Protein AF-A0A4Y2XAJ6-F1 (afdb_monomer)

pLDDT: mean 89.23, std 8.43, range [53.03, 97.12]

Radius of gyration: 12.79 Å; Cα contacts (8 Å, |Δi|>4): 53; chains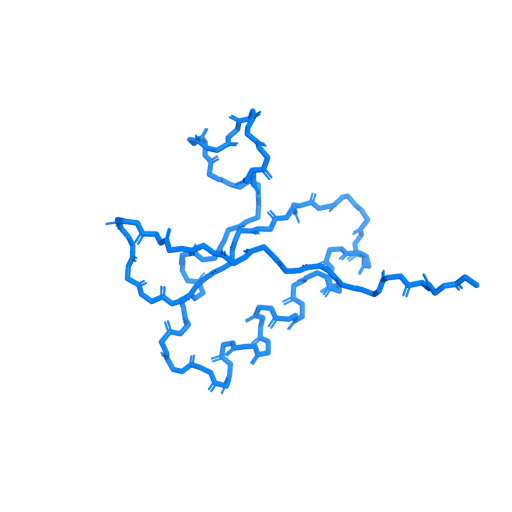: 1; bounding box: 30×26×32 Å

Organism: Araneus ventricosus (NCBI:txid182803)

Structure (mmCIF, N/CA/C/O backbone):
data_AF-A0A4Y2XAJ6-F1
#
_entry.id   AF-A0A4Y2XAJ6-F1
#
loop_
_atom_site.group_PDB
_atom_site.id
_atom_site.type_symbol
_atom_site.label_atom_id
_atom_site.label_alt_id
_atom_site.label_comp_id
_atom_site.label_asym_id
_atom_site.label_entity_id
_atom_site.label_seq_id
_atom_site.pdbx_PDB_ins_code
_atom_site.Cartn_x
_atom_site.Cartn_y
_atom_site.Cartn_z
_atom_site.occupancy
_atom_site.B_iso_or_equiv
_atom_site.auth_seq_id
_atom_site.auth_comp_id
_atom_site.auth_asym_id
_atom_site.auth_atom_id
_atom_site.pdbx_PDB_model_num
ATOM 1 N N . ASP A 1 1 ? 15.784 -17.799 -17.642 1.00 53.03 1 ASP A N 1
ATOM 2 C CA . ASP A 1 1 ? 15.768 -17.012 -16.394 1.00 53.03 1 ASP A CA 1
ATOM 3 C C . ASP A 1 1 ? 14.466 -16.241 -16.310 1.00 53.03 1 ASP A C 1
ATOM 5 O O . ASP A 1 1 ? 14.104 -15.596 -17.285 1.00 53.03 1 ASP A O 1
ATOM 9 N N . GLY A 1 2 ? 13.698 -16.421 -15.233 1.00 72.00 2 GLY A N 1
ATOM 10 C CA . GLY A 1 2 ? 12.385 -15.790 -15.072 1.00 72.00 2 GLY A CA 1
ATOM 11 C C . GLY A 1 2 ? 12.521 -14.382 -14.501 1.00 72.00 2 GLY A C 1
ATOM 12 O O . GLY A 1 2 ? 13.167 -14.201 -13.471 1.00 72.00 2 GLY A O 1
ATOM 13 N N . GLU A 1 3 ? 11.931 -13.398 -15.171 1.00 86.44 3 GLU A N 1
ATOM 14 C CA . GLU A 1 3 ? 11.801 -12.039 -14.647 1.00 86.44 3 GLU A CA 1
ATOM 15 C C . GLU A 1 3 ? 10.777 -12.033 -13.499 1.00 86.44 3 GLU A C 1
ATOM 17 O O . GLU A 1 3 ? 9.733 -12.679 -13.584 1.00 86.44 3 GLU A O 1
ATOM 22 N N . ILE A 1 4 ? 11.097 -11.354 -12.394 1.00 86.44 4 ILE A N 1
ATOM 23 C CA . ILE A 1 4 ? 10.172 -11.192 -11.267 1.00 86.44 4 ILE A CA 1
ATOM 24 C C . ILE A 1 4 ? 9.390 -9.899 -11.479 1.00 86.44 4 ILE A C 1
ATOM 26 O O . ILE A 1 4 ? 9.941 -8.808 -11.331 1.00 86.44 4 ILE A O 1
ATOM 30 N N . ASP A 1 5 ? 8.094 -10.026 -11.750 1.00 86.00 5 ASP A N 1
ATOM 31 C CA . ASP A 1 5 ? 7.198 -8.878 -11.924 1.00 86.00 5 ASP A CA 1
ATOM 32 C C . ASP A 1 5 ? 6.814 -8.207 -10.594 1.00 86.00 5 ASP A C 1
ATOM 34 O O . ASP A 1 5 ? 6.574 -6.997 -10.536 1.00 86.00 5 ASP A O 1
ATOM 38 N N . MET A 1 6 ? 6.730 -8.988 -9.509 1.00 88.12 6 MET A N 1
ATOM 39 C CA . MET A 1 6 ? 6.265 -8.528 -8.198 1.00 88.12 6 MET A CA 1
ATOM 40 C C . MET A 1 6 ? 6.793 -9.406 -7.059 1.00 88.12 6 MET A C 1
ATOM 42 O O . MET A 1 6 ? 6.899 -10.622 -7.192 1.00 88.12 6 MET A O 1
ATOM 46 N N . TYR A 1 7 ? 7.045 -8.786 -5.906 1.00 90.06 7 TYR A N 1
ATOM 47 C CA . TYR A 1 7 ? 7.236 -9.464 -4.625 1.00 90.06 7 TYR A CA 1
ATOM 48 C C . TYR A 1 7 ? 6.236 -8.911 -3.604 1.00 90.06 7 TYR A C 1
ATOM 50 O O . TYR A 1 7 ? 5.959 -7.711 -3.591 1.00 90.06 7 TYR A O 1
ATOM 58 N N . LEU A 1 8 ? 5.705 -9.787 -2.751 1.00 91.75 8 LEU A N 1
ATOM 59 C CA . LEU A 1 8 ? 4.816 -9.427 -1.648 1.00 91.75 8 LEU A CA 1
ATOM 60 C C . LEU A 1 8 ? 5.416 -9.949 -0.346 1.00 91.75 8 LEU A C 1
ATOM 62 O O . LEU A 1 8 ? 5.718 -11.136 -0.236 1.00 91.75 8 LEU A O 1
ATOM 66 N N . ASP A 1 9 ? 5.572 -9.058 0.627 1.00 91.94 9 ASP A N 1
ATOM 67 C CA . ASP A 1 9 ? 6.030 -9.389 1.974 1.00 91.94 9 ASP A CA 1
ATOM 68 C C . ASP A 1 9 ? 4.843 -9.288 2.942 1.00 91.94 9 ASP A C 1
ATOM 70 O O . ASP A 1 9 ? 4.334 -8.196 3.205 1.00 91.94 9 ASP A O 1
ATOM 74 N N . LEU A 1 10 ? 4.336 -10.436 3.404 1.00 92.81 10 LEU A N 1
ATOM 75 C CA . LEU A 1 10 ? 3.087 -10.525 4.164 1.00 92.81 10 LEU A CA 1
ATOM 76 C C . LEU A 1 10 ? 3.356 -10.625 5.665 1.00 92.81 10 LEU A C 1
ATOM 78 O O . LEU A 1 10 ? 4.008 -11.553 6.144 1.00 92.81 10 LEU A O 1
ATOM 82 N N . HIS A 1 11 ? 2.780 -9.698 6.430 1.00 91.25 11 HIS A N 1
ATOM 83 C CA . HIS A 1 11 ? 2.953 -9.631 7.876 1.00 91.25 11 HIS A CA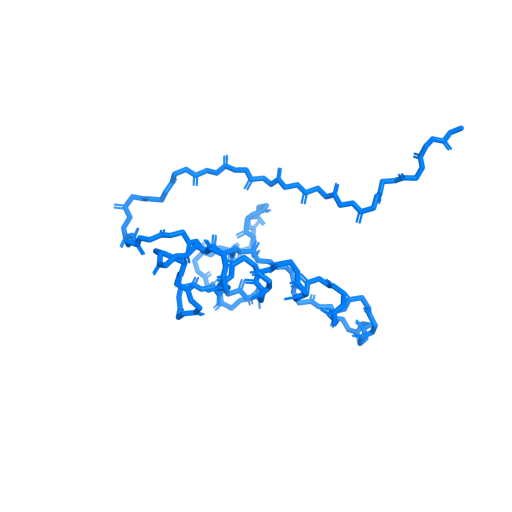 1
ATOM 84 C C . HIS A 1 11 ? 1.694 -9.142 8.592 1.00 91.25 11 HIS A C 1
ATOM 86 O O . HIS A 1 11 ? 0.981 -8.276 8.095 1.00 91.25 11 HIS A O 1
ATOM 92 N N . ALA A 1 12 ? 1.469 -9.650 9.806 1.00 93.44 12 ALA A N 1
ATOM 93 C CA . ALA A 1 12 ? 0.476 -9.091 10.715 1.00 93.44 12 ALA A CA 1
ATOM 94 C C . ALA A 1 12 ? 0.982 -7.775 11.325 1.00 93.44 12 ALA A C 1
ATOM 96 O O . ALA A 1 12 ? 2.166 -7.642 11.656 1.00 93.44 12 ALA A O 1
ATOM 97 N N . HIS A 1 13 ? 0.072 -6.819 11.510 1.00 91.88 13 HIS A N 1
ATOM 98 C CA . HIS A 1 13 ? 0.344 -5.567 12.205 1.00 91.88 13 HIS A CA 1
ATOM 99 C C . HIS A 1 13 ? -0.376 -5.548 13.555 1.00 91.88 13 HIS A C 1
ATOM 101 O O . HIS A 1 13 ? -1.538 -5.926 13.651 1.00 91.88 13 HIS A O 1
ATOM 107 N N . THR A 1 14 ? 0.307 -5.109 14.611 1.00 90.38 14 THR A N 1
ATOM 108 C CA . THR A 1 14 ? -0.220 -5.181 15.985 1.00 90.38 14 THR A CA 1
ATOM 109 C C . THR A 1 14 ? -1.058 -3.970 16.393 1.00 90.38 14 THR A C 1
ATOM 111 O O . THR A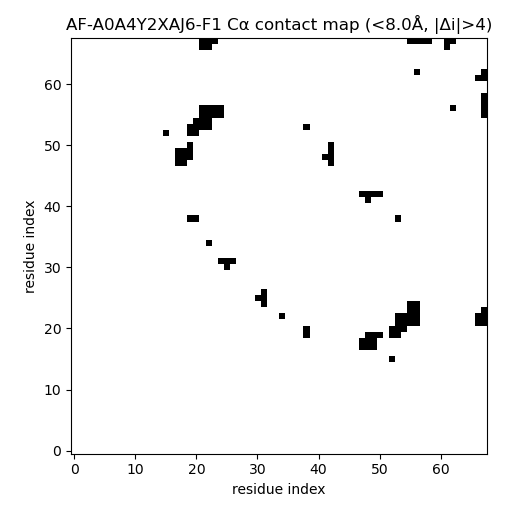 1 14 ? -1.815 -4.062 17.351 1.00 90.38 14 THR A O 1
ATOM 114 N N . GLY A 1 15 ? -0.920 -2.836 15.697 1.00 89.00 15 GLY A N 1
ATOM 115 C CA . GLY A 1 15 ? -1.513 -1.555 16.113 1.00 89.00 15 GLY A CA 1
ATOM 116 C C . GLY A 1 15 ? -2.447 -0.879 15.108 1.00 89.00 15 GLY A C 1
ATOM 117 O O . GLY A 1 15 ? -2.862 0.244 15.357 1.00 89.00 15 GLY A O 1
ATOM 118 N N . MET A 1 16 ? -2.747 -1.506 13.967 1.00 91.38 16 MET A N 1
ATOM 119 C CA . MET A 1 16 ? -3.612 -0.924 12.930 1.00 91.38 16 MET A CA 1
ATOM 120 C C . MET A 1 16 ? -4.583 -1.982 12.425 1.00 91.38 16 MET A C 1
ATOM 122 O O . MET A 1 16 ? -4.185 -3.127 12.223 1.00 91.38 16 MET A O 1
ATOM 126 N N . LEU A 1 17 ? -5.844 -1.58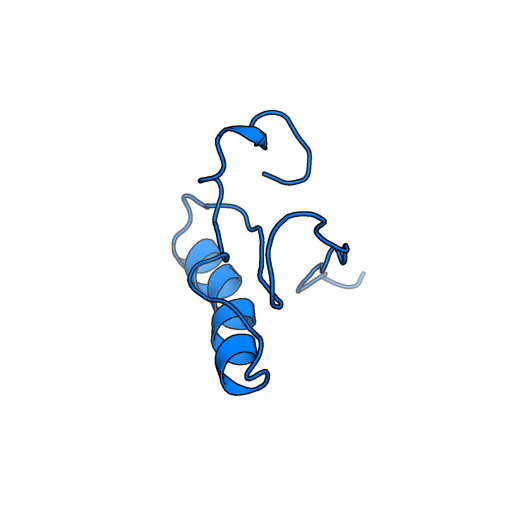6 12.250 1.00 93.50 17 LEU A N 1
ATOM 127 C CA . LEU A 1 17 ? -6.911 -2.452 11.759 1.00 93.50 17 LEU A CA 1
ATOM 128 C C . LEU A 1 17 ? -6.967 -2.432 10.223 1.00 93.50 17 LEU A C 1
ATOM 130 O O . LEU A 1 17 ? -6.655 -1.416 9.596 1.00 93.50 17 LEU A O 1
ATOM 134 N N . GLY A 1 18 ? -7.416 -3.544 9.643 1.00 94.44 18 GLY A N 1
ATOM 135 C CA . GLY A 1 18 ? -7.569 -3.718 8.200 1.00 94.44 18 GLY A CA 1
ATOM 136 C C . GLY A 1 18 ? -6.285 -4.162 7.499 1.00 94.44 18 GLY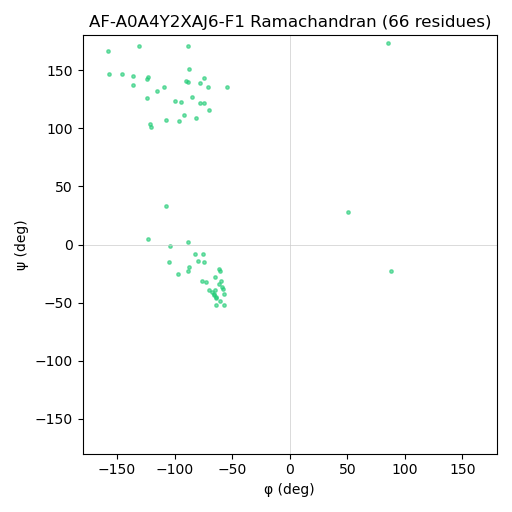 A C 1
ATOM 137 O O . GLY A 1 18 ? -5.212 -4.237 8.104 1.00 94.44 18 GLY A O 1
ATOM 138 N N . ALA A 1 19 ? -6.405 -4.463 6.209 1.00 95.62 19 ALA A N 1
ATOM 139 C CA . ALA A 1 19 ? -5.277 -4.776 5.338 1.00 95.62 19 ALA A CA 1
ATOM 140 C C . ALA A 1 19 ? -4.712 -3.488 4.726 1.00 95.62 19 ALA A C 1
ATOM 142 O O . ALA A 1 19 ? -5.461 -2.597 4.347 1.00 95.62 19 ALA A O 1
ATOM 143 N N . PHE A 1 20 ? -3.395 -3.358 4.616 1.00 95.06 20 PHE A N 1
ATOM 144 C CA . PHE A 1 20 ? -2.766 -2.181 4.014 1.00 95.06 20 PHE A CA 1
ATOM 145 C C . PHE A 1 20 ? -1.358 -2.514 3.533 1.00 95.06 20 PHE A C 1
ATOM 147 O O . PHE A 1 20 ? -0.806 -3.565 3.865 1.00 95.06 20 PHE A O 1
ATOM 154 N N . VAL A 1 21 ? -0.780 -1.621 2.729 1.00 94.25 21 VAL A N 1
ATOM 155 C CA . VAL A 1 21 ? 0.545 -1.823 2.135 1.00 94.25 21 VAL A CA 1
ATOM 156 C C . VAL A 1 21 ? 1.538 -0.787 2.647 1.00 94.25 21 VAL A C 1
ATOM 158 O O . VAL A 1 21 ? 1.278 0.415 2.613 1.00 94.25 21 VAL A O 1
ATOM 161 N N . TYR A 1 22 ? 2.708 -1.271 3.061 1.00 92.25 22 TYR A N 1
ATOM 162 C CA . TYR A 1 22 ? 3.925 -0.471 3.110 1.00 92.25 22 TYR A CA 1
ATOM 163 C C . TYR A 1 22 ? 4.701 -0.687 1.819 1.00 92.25 22 TYR A C 1
ATOM 165 O O . TYR A 1 22 ? 5.006 -1.823 1.453 1.00 92.25 22 TYR A O 1
ATOM 173 N N . GLY A 1 23 ? 4.965 0.402 1.110 1.00 90.12 23 GLY A N 1
ATOM 174 C CA . GLY A 1 23 ? 5.651 0.377 -0.171 1.00 90.12 23 GLY A CA 1
ATOM 175 C C . GLY A 1 23 ? 6.797 1.374 -0.239 1.00 90.12 23 GLY A C 1
ATOM 176 O O . GLY A 1 23 ? 6.945 2.273 0.585 1.00 90.12 23 GLY A O 1
ATOM 177 N N . ASN A 1 24 ? 7.582 1.272 -1.304 1.00 88.75 24 ASN A N 1
ATOM 178 C CA . ASN A 1 24 ? 8.639 2.236 -1.564 1.00 88.75 24 ASN A CA 1
ATOM 179 C C . ASN A 1 24 ? 8.108 3.395 -2.414 1.00 88.75 24 ASN A C 1
ATOM 181 O O . ASN A 1 24 ? 7.368 3.206 -3.380 1.00 88.75 24 ASN A O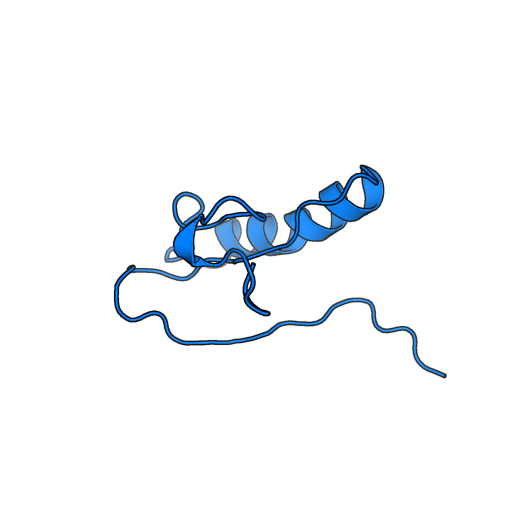 1
ATOM 185 N N . SER A 1 25 ? 8.557 4.605 -2.098 1.00 88.12 25 SER A N 1
ATOM 186 C CA . SER A 1 25 ? 8.523 5.716 -3.050 1.00 88.12 25 SER A CA 1
ATOM 187 C C . SER A 1 25 ? 9.675 5.568 -4.046 1.00 88.12 25 SER A C 1
ATOM 189 O O . SER A 1 25 ? 10.798 5.246 -3.654 1.00 88.12 25 SER A O 1
ATOM 191 N N . TYR A 1 26 ? 9.409 5.841 -5.323 1.00 90.00 26 TYR A N 1
ATOM 192 C CA . TYR A 1 26 ? 10.402 5.793 -6.398 1.00 90.00 26 TYR A CA 1
ATOM 193 C C . TYR A 1 26 ? 10.476 7.145 -7.106 1.00 90.00 26 TYR A C 1
ATOM 195 O O . TYR A 1 26 ? 9.461 7.815 -7.271 1.00 90.00 26 TYR A O 1
ATOM 203 N N . THR A 1 27 ? 11.676 7.538 -7.530 1.00 93.06 27 THR A N 1
ATOM 204 C CA . THR A 1 27 ? 11.882 8.731 -8.369 1.00 93.06 27 THR A CA 1
ATOM 205 C C . THR A 1 27 ? 11.400 8.505 -9.800 1.00 93.06 27 THR A C 1
ATOM 207 O O . THR A 1 27 ? 10.906 9.428 -10.440 1.00 93.06 27 THR A O 1
ATOM 210 N N . ASP A 1 28 ? 11.511 7.269 -10.292 1.00 95.31 28 ASP A N 1
ATOM 211 C CA . ASP A 1 28 ? 10.934 6.853 -11.565 1.00 95.31 28 ASP A CA 1
ATOM 212 C C . ASP A 1 28 ? 9.403 6.801 -11.460 1.00 95.31 28 ASP A C 1
ATOM 214 O O . ASP A 1 28 ? 8.831 5.998 -10.712 1.00 95.31 28 ASP A O 1
ATOM 218 N N . VAL A 1 29 ? 8.744 7.664 -12.233 1.00 93.44 29 VAL A N 1
ATOM 219 C CA . VAL A 1 29 ? 7.287 7.832 -12.215 1.00 93.44 29 VAL A CA 1
ATOM 220 C C . VAL A 1 29 ? 6.565 6.575 -12.697 1.00 93.44 29 VAL A C 1
ATOM 222 O O . VAL A 1 29 ? 5.550 6.207 -12.110 1.00 93.44 29 VAL A O 1
ATOM 225 N N . TYR A 1 30 ? 7.076 5.879 -13.713 1.00 94.25 30 TYR A N 1
ATOM 226 C CA . TYR A 1 30 ? 6.439 4.670 -14.243 1.00 94.25 30 TYR A CA 1
ATOM 227 C C . TYR A 1 30 ? 6.537 3.511 -13.258 1.00 94.25 30 TYR A C 1
ATOM 229 O O . TYR A 1 30 ? 5.583 2.752 -13.074 1.00 94.25 30 TYR A O 1
ATOM 237 N N . ARG A 1 31 ? 7.677 3.378 -12.580 1.00 92.00 31 ARG A N 1
ATOM 238 C CA . ARG A 1 31 ? 7.854 2.407 -11.502 1.00 92.00 31 ARG A CA 1
ATOM 239 C C . ARG A 1 31 ? 6.936 2.723 -10.330 1.00 92.00 31 ARG A C 1
ATOM 241 O O . ARG A 1 31 ? 6.279 1.811 -9.837 1.00 92.00 31 ARG A O 1
ATOM 248 N N . PHE A 1 32 ? 6.855 3.987 -9.914 1.00 91.62 32 PHE A N 1
ATOM 249 C CA . PHE A 1 32 ? 5.953 4.399 -8.841 1.00 91.62 32 PHE A CA 1
ATOM 250 C C . PHE A 1 32 ? 4.490 4.124 -9.200 1.00 91.62 32 PHE A C 1
ATOM 252 O O . PHE A 1 32 ? 3.787 3.470 -8.434 1.00 91.62 32 PHE A O 1
ATOM 259 N N . GLN A 1 33 ? 4.049 4.519 -10.396 1.00 93.31 33 GLN A N 1
ATOM 260 C CA . GLN A 1 33 ? 2.692 4.251 -10.871 1.00 93.31 33 GLN A CA 1
ATOM 261 C C . GLN A 1 33 ? 2.383 2.753 -10.858 1.00 93.31 33 GLN A C 1
ATOM 263 O O . GLN A 1 33 ? 1.408 2.357 -10.221 1.00 93.31 33 GLN A O 1
ATOM 268 N N . ARG A 1 34 ? 3.238 1.912 -11.460 1.00 93.12 34 ARG A N 1
ATOM 269 C CA . ARG A 1 34 ? 3.062 0.448 -11.439 1.00 93.12 34 ARG A CA 1
ATOM 270 C C . ARG A 1 34 ? 3.003 -0.111 -10.017 1.00 93.12 34 ARG A C 1
ATOM 272 O O . ARG A 1 34 ? 2.134 -0.931 -9.733 1.00 93.12 34 ARG A O 1
ATOM 279 N N . HIS A 1 35 ? 3.863 0.365 -9.116 1.00 92.12 35 HIS A N 1
ATOM 280 C CA . HIS A 1 35 ? 3.887 -0.071 -7.717 1.00 92.12 35 HIS A CA 1
ATOM 281 C C . HIS A 1 35 ? 2.572 0.235 -6.979 1.00 92.12 35 HIS A C 1
ATOM 283 O O . HIS A 1 35 ? 2.125 -0.564 -6.161 1.00 92.12 35 HIS A O 1
ATOM 289 N N . THR A 1 36 ? 1.908 1.347 -7.312 1.00 92.12 36 THR A N 1
ATOM 290 C CA . THR A 1 36 ? 0.627 1.733 -6.692 1.00 92.12 36 THR A CA 1
ATOM 291 C C . THR A 1 36 ? -0.598 0.995 -7.245 1.00 92.12 36 THR A C 1
ATOM 293 O O . THR A 1 36 ? -1.660 1.033 -6.618 1.00 92.12 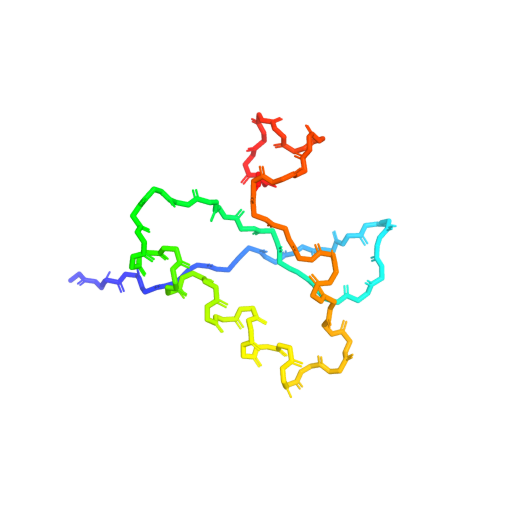36 THR A O 1
ATOM 296 N N . LEU A 1 37 ? -0.486 0.308 -8.392 1.00 94.38 37 LEU A N 1
ATOM 297 C CA . LEU A 1 37 ? -1.633 -0.350 -9.031 1.00 94.38 37 LEU A CA 1
ATOM 298 C C . LEU A 1 37 ? -2.191 -1.498 -8.193 1.00 94.38 37 LEU A C 1
ATOM 300 O O . LEU A 1 37 ? -3.407 -1.602 -8.056 1.00 94.38 37 LEU A O 1
ATOM 304 N N . PHE A 1 38 ? -1.325 -2.336 -7.620 1.00 94.12 38 PHE A N 1
ATOM 305 C CA . PHE A 1 38 ? -1.769 -3.481 -6.826 1.00 94.12 38 PHE A CA 1
ATOM 306 C C . PHE A 1 38 ? -2.537 -3.053 -5.563 1.00 94.12 38 PHE A C 1
ATOM 308 O O . PHE A 1 38 ? -3.681 -3.482 -5.422 1.00 94.12 38 PHE A O 1
ATOM 315 N N . PRO A 1 39 ? -2.018 -2.149 -4.705 1.00 94.88 39 PRO A N 1
ATOM 316 C CA . PRO A 1 39 ? -2.768 -1.652 -3.547 1.00 94.88 39 PRO A CA 1
ATOM 317 C C . PRO A 1 39 ? -4.094 -0.986 -3.938 1.00 94.88 39 PRO A C 1
ATOM 319 O O . PRO A 1 39 ? -5.115 -1.190 -3.284 1.00 94.88 39 PRO A O 1
ATOM 322 N N . LYS A 1 40 ? -4.112 -0.236 -5.049 1.00 94.50 40 LYS A N 1
ATOM 323 C CA . LYS A 1 40 ? -5.343 0.374 -5.566 1.00 94.50 40 LYS A CA 1
ATOM 324 C C . LYS A 1 40 ? -6.360 -0.679 -6.002 1.00 94.50 40 LYS A C 1
ATOM 326 O O . LYS A 1 40 ? -7.530 -0.560 -5.658 1.00 94.50 40 LYS A O 1
ATOM 331 N N . HIS A 1 41 ? -5.940 -1.697 -6.747 1.00 95.94 41 HIS A N 1
ATOM 332 C CA . HIS A 1 41 ? -6.840 -2.760 -7.185 1.00 95.94 41 HIS A CA 1
ATOM 333 C C . HIS A 1 41 ? -7.362 -3.575 -5.998 1.00 95.94 41 HIS A C 1
ATOM 335 O O . HIS A 1 41 ? -8.561 -3.823 -5.908 1.00 95.94 41 HIS A O 1
ATOM 341 N N . LEU A 1 42 ? -6.487 -3.896 -5.042 1.00 95.44 42 LEU A N 1
ATOM 342 C CA . LEU A 1 42 ? -6.855 -4.607 -3.822 1.00 95.44 42 LEU A CA 1
ATOM 343 C C . LEU A 1 42 ? -7.922 -3.848 -3.022 1.00 95.44 42 LEU A C 1
ATOM 345 O O . LEU A 1 42 ? -8.852 -4.477 -2.532 1.00 95.44 42 LEU A O 1
ATOM 349 N N . SER A 1 43 ? -7.868 -2.511 -2.993 1.00 96.12 43 SER A N 1
ATOM 350 C CA . SER A 1 43 ? -8.898 -1.683 -2.344 1.00 96.12 43 SER A CA 1
ATOM 351 C C . SER A 1 43 ? -10.304 -1.822 -2.940 1.00 96.12 43 SER A C 1
ATOM 353 O O . SER A 1 43 ? -11.287 -1.540 -2.261 1.00 96.12 43 SER A O 1
ATOM 355 N N . TYR A 1 44 ? -10.424 -2.284 -4.189 1.00 96.75 44 TYR A N 1
ATOM 356 C CA . TYR A 1 44 ? -11.720 -2.575 -4.810 1.00 96.75 44 TYR A CA 1
ATOM 357 C C . TYR A 1 44 ? -12.199 -4.005 -4.551 1.00 96.75 44 TYR A C 1
ATOM 359 O O . TYR A 1 44 ? -13.393 -4.275 -4.652 1.00 96.75 44 TYR A O 1
ATOM 367 N N . CYS A 1 45 ? -11.282 -4.921 -4.239 1.00 96.81 45 CYS A N 1
ATOM 368 C CA . CYS A 1 45 ? -11.588 -6.335 -4.027 1.00 96.81 45 CYS A CA 1
ATOM 369 C C . CYS A 1 45 ? -11.761 -6.695 -2.547 1.00 96.81 45 CYS A C 1
ATOM 371 O O . CYS A 1 45 ? -12.432 -7.677 -2.238 1.00 96.81 45 CYS A O 1
ATOM 373 N N . ALA A 1 46 ? -11.152 -5.924 -1.646 1.00 96.12 46 ALA A N 1
ATOM 374 C CA . ALA A 1 46 ? -11.094 -6.192 -0.217 1.00 96.12 46 ALA A CA 1
ATOM 375 C C . ALA A 1 46 ? -11.712 -5.014 0.561 1.00 96.12 46 ALA A C 1
ATOM 377 O O . ALA A 1 46 ? -11.075 -3.966 0.688 1.00 96.12 46 ALA A O 1
ATOM 378 N N . PRO A 1 47 ? -12.950 -5.1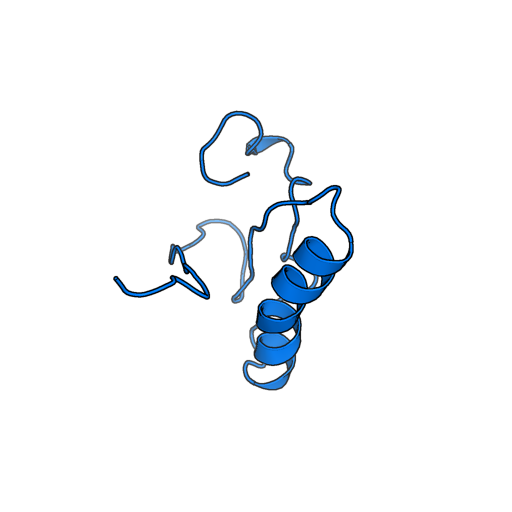54 1.077 1.00 95.00 47 PRO A N 1
ATOM 379 C CA . PRO A 1 47 ? -13.630 -4.092 1.827 1.00 95.00 47 PRO A CA 1
ATOM 380 C C . PRO A 1 47 ? -12.900 -3.650 3.103 1.00 95.00 47 PRO A C 1
ATOM 382 O O . PRO A 1 47 ? -13.129 -2.551 3.597 1.00 95.00 47 PRO A O 1
ATOM 385 N N . ASP A 1 48 ? -12.043 -4.510 3.648 1.00 95.81 48 ASP A N 1
ATOM 386 C CA . ASP A 1 48 ? -11.210 -4.273 4.826 1.00 95.81 48 ASP A CA 1
ATOM 387 C C . ASP A 1 48 ? -9.847 -3.644 4.489 1.00 95.81 48 ASP A C 1
ATOM 389 O O . ASP A 1 48 ? -9.031 -3.413 5.389 1.00 95.81 48 ASP A O 1
ATOM 393 N N . PHE A 1 49 ? -9.581 -3.346 3.214 1.00 97.12 49 PHE A N 1
ATOM 394 C CA . PHE A 1 49 ? -8.361 -2.669 2.803 1.00 97.12 49 PHE A CA 1
ATOM 395 C C . PHE A 1 49 ? -8.400 -1.176 3.160 1.00 97.12 49 PHE A C 1
ATOM 397 O O . PHE A 1 49 ? -9.249 -0.416 2.693 1.00 97.12 49 PHE A O 1
ATOM 404 N N . SER A 1 50 ? -7.426 -0.727 3.944 1.00 96.12 50 SER A N 1
ATOM 405 C CA . SER A 1 50 ? -7.266 0.659 4.368 1.00 96.12 50 SER A CA 1
ATOM 406 C C . SER A 1 50 ? -6.277 1.404 3.469 1.00 96.12 50 SER A C 1
ATOM 408 O O . SER A 1 50 ? -5.052 1.258 3.568 1.00 96.12 50 SER A O 1
ATOM 410 N N . LEU A 1 51 ? -6.813 2.277 2.610 1.00 92.62 51 LEU A N 1
ATOM 411 C CA . LEU A 1 51 ? -6.007 3.262 1.878 1.00 92.62 51 LEU A CA 1
ATOM 412 C C . LEU A 1 51 ? -5.363 4.288 2.822 1.00 92.62 51 LEU A C 1
ATOM 414 O O . LEU A 1 51 ? -4.291 4.796 2.512 1.00 92.62 51 LEU A O 1
ATOM 418 N N . GLU A 1 52 ? -5.985 4.562 3.971 1.00 92.38 52 GLU A N 1
ATOM 419 C CA . GLU A 1 52 ? -5.466 5.486 4.984 1.00 92.38 52 GLU A CA 1
ATOM 420 C C . GLU A 1 52 ? -4.192 4.951 5.651 1.00 92.38 52 GLU A C 1
ATOM 422 O O . GLU A 1 52 ? -3.230 5.694 5.836 1.00 92.38 52 GLU A O 1
ATOM 427 N N . HIS A 1 53 ? -4.150 3.650 5.958 1.00 93.56 53 HIS A N 1
ATOM 428 C CA . HIS A 1 53 ? -2.974 2.999 6.547 1.00 93.56 53 HIS A CA 1
ATOM 429 C C . HIS A 1 53 ? -1.912 2.619 5.499 1.00 93.56 53 HIS A C 1
ATOM 431 O O . HIS A 1 53 ? -0.805 2.214 5.856 1.00 93.56 53 HIS A O 1
ATOM 437 N N . THR A 1 54 ? -2.220 2.751 4.204 1.00 93.44 54 THR A N 1
ATOM 438 C CA . THR A 1 54 ? -1.274 2.470 3.119 1.00 93.44 54 THR A CA 1
ATOM 439 C C . THR A 1 54 ? -0.286 3.624 2.960 1.00 93.44 54 THR A C 1
ATOM 441 O O . THR A 1 54 ? -0.666 4.767 2.699 1.00 93.44 54 THR A O 1
ATOM 444 N N . ALA A 1 55 ? 1.009 3.334 3.078 1.00 91.38 55 ALA A N 1
ATOM 445 C CA . ALA A 1 55 ? 2.058 4.347 3.105 1.00 91.38 55 ALA A CA 1
ATOM 446 C C . ALA A 1 55 ? 3.252 3.966 2.226 1.00 91.38 55 ALA A C 1
ATOM 448 O O . ALA A 1 55 ? 3.642 2.805 2.151 1.00 91.38 55 ALA A O 1
ATOM 449 N N . TYR A 1 56 ? 3.868 4.975 1.600 1.00 91.31 56 TYR A N 1
ATOM 450 C CA . TYR A 1 56 ? 5.047 4.794 0.750 1.00 91.31 56 TYR A CA 1
ATOM 451 C C . TYR A 1 56 ? 6.235 5.603 1.271 1.00 91.31 56 TYR A C 1
ATOM 453 O O . TYR A 1 56 ? 6.279 6.812 1.038 1.00 91.31 56 TYR A O 1
ATOM 461 N N . ASN A 1 57 ? 7.195 4.985 1.970 1.00 87.75 57 ASN A N 1
ATOM 462 C CA . ASN A 1 57 ? 8.332 5.671 2.615 1.00 87.75 57 ASN A CA 1
ATOM 463 C C . ASN A 1 57 ? 7.935 6.876 3.502 1.00 87.75 57 ASN A C 1
ATOM 465 O O . ASN A 1 57 ? 8.695 7.838 3.638 1.00 87.75 57 ASN A O 1
ATOM 469 N N . LYS A 1 58 ? 6.726 6.868 4.080 1.00 81.81 58 LYS A N 1
ATOM 470 C CA . LYS A 1 58 ? 6.194 7.981 4.894 1.00 81.81 58 LYS A CA 1
ATOM 471 C C . LYS A 1 58 ? 6.205 7.708 6.397 1.00 81.81 58 LYS A C 1
ATOM 473 O O . LYS A 1 58 ? 6.076 8.652 7.175 1.00 81.81 58 LYS A O 1
ATOM 478 N N . ASP A 1 59 ? 6.384 6.456 6.814 1.00 83.69 59 ASP A N 1
ATOM 479 C CA . ASP A 1 59 ? 6.437 6.105 8.232 1.00 83.69 59 ASP A CA 1
ATOM 480 C C . ASP A 1 59 ? 7.837 6.379 8.802 1.00 83.69 59 ASP A C 1
ATOM 482 O O . ASP A 1 59 ? 8.811 5.677 8.515 1.00 83.69 59 ASP A O 1
ATOM 486 N N . LYS A 1 60 ? 7.938 7.415 9.641 1.00 82.12 60 LYS A N 1
ATOM 487 C CA . LYS A 1 60 ? 9.192 7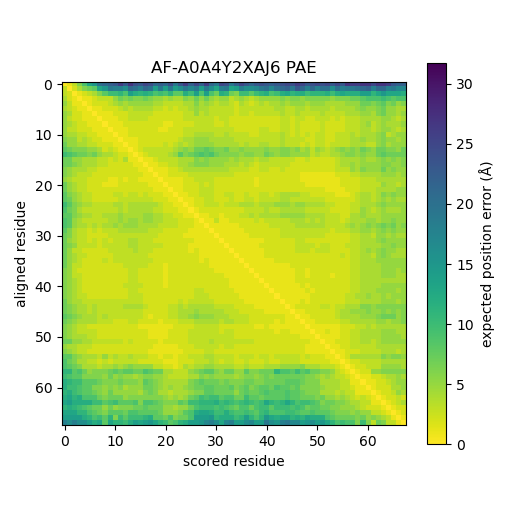.792 10.309 1.00 82.12 60 LYS A CA 1
ATOM 488 C C . LYS A 1 60 ? 9.742 6.670 11.190 1.00 82.12 60 LYS A C 1
ATOM 490 O O . LYS A 1 60 ? 10.957 6.534 11.283 1.00 82.12 60 LYS A O 1
ATOM 495 N N . ASN A 1 61 ? 8.878 5.843 11.778 1.00 83.62 61 ASN A N 1
ATOM 496 C CA . ASN A 1 61 ? 9.289 4.748 12.658 1.00 83.62 61 ASN A CA 1
ATOM 497 C C . ASN A 1 61 ? 9.891 3.568 11.888 1.00 83.62 61 ASN A C 1
ATOM 499 O O . ASN A 1 61 ? 10.517 2.697 12.491 1.00 83.62 61 ASN A O 1
ATOM 503 N N . LYS A 1 62 ? 9.702 3.519 10.564 1.00 79.38 62 LYS A N 1
ATOM 504 C CA . LYS A 1 62 ? 10.258 2.471 9.698 1.00 79.38 62 LYS A CA 1
ATOM 505 C C . LYS A 1 62 ? 11.463 2.932 8.890 1.00 79.38 62 LYS A C 1
ATOM 507 O O . LYS A 1 62 ? 12.079 2.111 8.202 1.00 79.38 62 LYS A O 1
ATOM 512 N N . GLN A 1 63 ? 11.865 4.198 9.023 1.00 80.81 63 GLN A N 1
ATOM 513 C CA . GLN A 1 63 ? 13.137 4.676 8.489 1.00 80.81 63 GLN A CA 1
ATOM 514 C C . GLN A 1 63 ? 14.282 3.809 9.017 1.00 80.81 63 GLN A C 1
ATOM 516 O O . GLN A 1 63 ? 14.319 3.446 10.187 1.00 80.81 63 GLN A O 1
ATOM 521 N N . GLY A 1 64 ? 15.212 3.429 8.144 1.00 77.31 64 GLY A N 1
ATOM 522 C CA . GLY A 1 64 ? 16.308 2.536 8.532 1.00 77.31 64 GLY A CA 1
ATOM 523 C C . GLY A 1 64 ? 15.995 1.043 8.403 1.00 77.31 64 GLY A C 1
ATOM 524 O O . GLY A 1 64 ? 16.928 0.276 8.205 1.00 77.31 64 GLY A O 1
ATOM 525 N N . THR A 1 65 ? 14.725 0.629 8.422 1.00 78.44 65 THR A N 1
ATOM 526 C CA . THR A 1 65 ? 14.342 -0.797 8.396 1.00 78.44 65 THR A CA 1
ATOM 527 C C . THR A 1 65 ? 14.195 -1.344 6.970 1.00 78.44 65 THR A C 1
ATOM 529 O O . THR A 1 65 ? 14.201 -0.579 6.007 1.00 78.44 65 THR A O 1
ATOM 532 N N . SER A 1 66 ? 14.031 -2.662 6.817 1.00 71.69 66 SER A N 1
ATOM 533 C CA . SER A 1 66 ? 13.657 -3.272 5.527 1.00 71.69 66 SER A CA 1
ATOM 534 C C . SER A 1 66 ? 12.178 -3.068 5.164 1.00 71.69 66 SER A C 1
ATOM 536 O O . SER A 1 66 ? 11.784 -3.389 4.051 1.00 71.69 66 SER A O 1
ATOM 538 N N . ARG A 1 67 ? 11.364 -2.528 6.084 1.00 67.19 67 ARG A N 1
ATOM 539 C CA . ARG A 1 67 ? 9.911 -2.322 5.938 1.00 67.19 67 ARG A CA 1
ATOM 540 C C . ARG A 1 67 ? 9.547 -0.840 5.760 1.00 67.19 67 ARG A C 1
ATOM 542 O O . ARG A 1 67 ? 8.548 -0.397 6.315 1.00 67.19 67 ARG A O 1
ATOM 549 N N . ARG A 1 68 ? 10.427 -0.074 5.109 1.00 61.31 68 ARG A N 1
ATOM 550 C CA . ARG A 1 68 ? 10.255 1.368 4.855 1.00 61.31 68 ARG A CA 1
ATOM 551 C C . ARG A 1 68 ? 8.991 1.672 4.054 1.00 61.31 68 ARG A C 1
ATOM 553 O O . ARG A 1 68 ? 8.641 0.838 3.192 1.00 61.31 68 ARG A O 1
#

Mean predicted aligned error: 4.24 Å

Sequence (68 aa):
DGEIDMYLDLHAHTGMLGAFVYGNSYTDVYRFQRHTLFPKHLSYCAPDFSLEHTAYNKDKNKQGTSRR

InterPro domains:
  IPR050821 Cytosolic carboxypeptidase [PTHR12756] (3-67)

Secondary structure (DSSP, 8-state):
-------------SS--SB--EE---SSHHHHHHHHHHHHHHHHH-TTB-TTT-EES--GGGTTSTT-

Nearest PDB structures (foldseek):
  1t1j-assembly2_B  TM=5.960E-01  e=7.361E+00  Pseudomonas aeruginosa

Solvent-accessible surface area (backbone atoms only — not comparable to full-atom values): 4501 Å² total; per-residue (Å²): 136,86,84,81,91,77,88,86,88,88,77,91,66,94,87,61,83,62,48,64,48,74,35,72,70,54,92,51,62,69,61,34,51,59,64,50,45,57,64,54,51,45,48,77,75,35,92,54,40,30,72,86,72,36,40,50,62,67,56,75,90,27,61,93,51,97,71,46

Foldseek 3Di:
DDDDPDDDDDDDDDPDWFDEDEAADDPPPVVNVSRVPVLVVVVVVGVRYDPPPYDHPPDPVCVPHPRD